Protein AF-A0A9D8GQV0-F1 (afdb_monomer)

Nearest PDB structures (foldseek):
  4xz3-assembly1_D  TM=9.226E-01  e=1.018E-06  Candidatus Korarchaeum cryptofilum OPF8
  8wzu-assembly1_A  TM=9.409E-01  e=3.304E-06  Nitrosopumilus maritimus SCM1
  4xyl-assembly1_B  TM=9.165E-01  e=4.234E-06  Candidatus Korarchaeum cry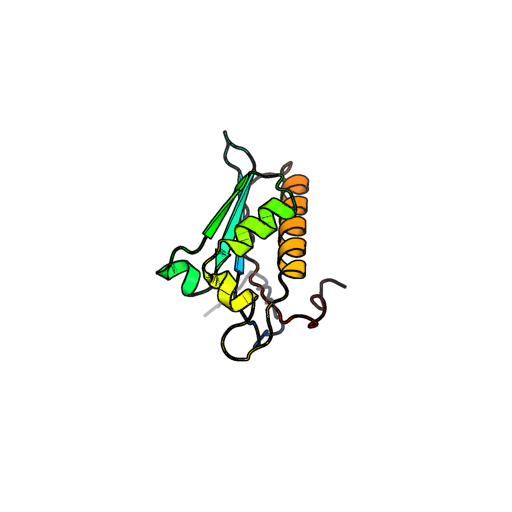ptofilum OPF8
  4yaj-assembly1_D  TM=9.063E-01  e=4.792E-06  Candidatus Korarchaeum cryptofilum OPF8
  4yak-assembly1_D  TM=9.114E-01  e=1.872E-05  Candidatus Korarchaeum cryptofilum OPF8

Foldseek 3Di:
DDPDDDDPDDDDDDDDDDQFLFKKWWWWFQDPPQGIKIKIATDDPCCVPPVFIDMDRPPDDLVVLLVRCCSGPCVPSQPPDDDDAHWDSVVVSVVNNVVRVVCVVCVVPDDGDTDTDIDTDGVPPDDDPVVD

Secondary structure (DSSP, 8-state):
------S-------PPP---S--EEEEEEEETTTEEEEEEEE-HHHHHHH--EEEEESSPPHHHHHHHHHTSTTHHHHT--SSSPPB-HHHHHHHHHHHHHHHHHHTTS-S---------PBTT--S-GGG-

pLDDT: mean 78.29, std 19.68, range [36.84, 98.19]

Mean predicted aligned error: 10.43 Å

Solvent-accessible surface area (backbone atoms only — not comparable to full-atom values): 8113 Å² total; per-residue (Å²): 140,81,86,84,77,91,67,90,81,83,81,89,84,80,86,84,83,88,72,59,56,47,45,26,33,40,36,47,47,70,44,96,85,82,39,43,32,37,39,42,27,36,29,71,70,54,26,76,78,66,62,32,63,41,77,42,65,55,90,68,52,72,67,58,50,51,49,48,49,64,69,35,75,61,32,52,36,39,70,35,58,96,80,58,70,31,27,36,62,66,60,51,47,52,51,50,52,50,53,50,51,49,50,66,66,48,66,83,59,86,80,84,63,67,59,76,56,75,59,30,52,43,62,88,70,70,80,60,82,86,76,107

Radius of gyration: 17.31 Å; Cα contacts (8 Å, |Δi|>4): 182; chains: 1; bounding box: 46×42×49 Å

Structure (mmCIF, N/CA/C/O backbone):
data_AF-A0A9D8GQV0-F1
#
_entry.id   AF-A0A9D8GQV0-F1
#
loop_
_atom_site.group_PDB
_atom_site.id
_atom_site.type_symbol
_atom_site.label_atom_id
_atom_site.label_alt_id
_atom_site.label_comp_id
_atom_site.label_asym_id
_atom_site.label_entity_id
_atom_site.label_seq_id
_atom_site.pdbx_PDB_ins_code
_atom_site.Cartn_x
_atom_site.Cartn_y
_atom_site.Cartn_z
_atom_site.occupancy
_atom_site.B_iso_or_equiv
_atom_site.auth_seq_id
_atom_site.auth_comp_id
_atom_site.auth_asym_id
_atom_site.auth_atom_id
_atom_site.pdbx_PDB_model_num
ATOM 1 N N . MET A 1 1 ? -29.112 30.517 -27.414 1.00 41.59 1 MET A N 1
ATOM 2 C CA . MET A 1 1 ? -28.308 30.035 -26.275 1.00 41.59 1 MET A CA 1
ATOM 3 C C . MET A 1 1 ? -28.197 28.543 -26.459 1.00 41.59 1 MET A C 1
ATOM 5 O O . MET A 1 1 ? -29.173 27.847 -26.227 1.00 41.59 1 MET A O 1
ATOM 9 N N . ASP A 1 2 ? -27.081 28.109 -27.027 1.00 42.16 2 ASP A N 1
ATOM 10 C CA . ASP A 1 2 ? -26.841 26.720 -27.398 1.00 42.16 2 ASP A CA 1
ATOM 11 C C . ASP A 1 2 ? -25.766 26.194 -26.444 1.00 42.16 2 ASP A C 1
ATOM 13 O O . ASP A 1 2 ? -24.623 26.658 -26.474 1.00 42.16 2 ASP A O 1
ATOM 17 N N . PHE A 1 3 ? -26.155 25.339 -25.499 1.00 59.53 3 PHE A N 1
ATOM 18 C CA . PHE A 1 3 ? -25.204 24.689 -24.603 1.00 59.53 3 PHE A CA 1
ATOM 19 C C . PHE A 1 3 ? -24.624 23.495 -25.354 1.00 59.53 3 PHE A C 1
ATOM 21 O O . PHE A 1 3 ? -25.114 22.374 -25.244 1.00 59.53 3 PHE A O 1
ATOM 28 N N . GLY A 1 4 ? -23.597 23.767 -26.160 1.00 52.41 4 GLY A N 1
ATOM 29 C CA . GLY A 1 4 ? -22.840 22.754 -26.882 1.00 52.41 4 GLY A CA 1
ATOM 30 C C . GLY A 1 4 ? -22.172 21.775 -25.919 1.00 52.41 4 GLY A C 1
ATOM 31 O O . GLY A 1 4 ? -21.066 22.019 -25.445 1.00 52.41 4 GLY A O 1
ATOM 32 N N . LEU A 1 5 ? -22.832 20.653 -25.647 1.00 56.12 5 LEU A N 1
ATOM 33 C CA . LEU A 1 5 ? -22.241 19.489 -24.995 1.00 56.12 5 LEU A CA 1
ATOM 34 C C . LEU A 1 5 ? -22.091 18.392 -26.049 1.00 56.12 5 LEU A C 1
ATOM 36 O O . LEU A 1 5 ? -23.028 17.660 -26.346 1.00 56.12 5 LEU A O 1
ATOM 40 N N . SER A 1 6 ? -20.898 18.308 -26.639 1.00 65.69 6 SER A N 1
ATOM 41 C CA . SER A 1 6 ? -20.485 17.226 -27.540 1.00 65.69 6 SER A CA 1
ATOM 42 C C . SER A 1 6 ? -19.385 16.388 -26.886 1.00 65.69 6 SER A C 1
ATOM 44 O O . SER A 1 6 ? -18.255 16.370 -27.350 1.00 65.69 6 SER A O 1
ATOM 46 N N . GLN A 1 7 ? -19.696 15.726 -25.770 1.00 62.66 7 GLN A N 1
ATOM 47 C CA . GLN A 1 7 ? -18.920 14.602 -25.229 1.00 62.66 7 GLN A CA 1
ATOM 48 C C . GLN A 1 7 ? -19.843 13.770 -24.330 1.00 62.66 7 GLN A C 1
ATOM 50 O O . GLN A 1 7 ? -20.503 14.326 -23.451 1.00 62.66 7 GLN A O 1
ATOM 55 N N . GLU A 1 8 ? -19.892 12.454 -24.524 1.00 67.88 8 GLU A N 1
ATOM 56 C CA . GLU A 1 8 ? -20.601 11.551 -23.614 1.00 67.88 8 GLU A CA 1
ATOM 57 C C . GLU A 1 8 ? -19.876 11.535 -22.259 1.00 67.88 8 GLU A C 1
ATOM 59 O O . GLU A 1 8 ? -18.772 11.005 -22.129 1.00 67.88 8 GLU A O 1
ATOM 64 N N . GLN A 1 9 ? -20.460 12.165 -21.238 1.00 75.56 9 GLN A N 1
ATOM 65 C CA . GLN A 1 9 ? -19.907 12.135 -19.884 1.00 75.56 9 GLN A CA 1
ATOM 66 C C . GLN A 1 9 ? -20.210 10.783 -19.235 1.00 75.56 9 GLN A C 1
ATOM 68 O O . GLN A 1 9 ? -21.335 10.518 -18.813 1.00 75.56 9 GLN A O 1
ATOM 73 N N . LEU A 1 10 ? -19.187 9.929 -19.149 1.00 83.31 10 LEU A N 1
ATOM 74 C CA . LEU A 1 10 ? -19.245 8.678 -18.400 1.00 83.31 10 LEU A CA 1
ATOM 75 C C . LEU A 1 10 ? -19.300 8.981 -16.894 1.00 83.31 10 LEU A C 1
ATOM 77 O O . LEU A 1 10 ? -18.342 9.504 -16.324 1.00 83.31 10 LEU A O 1
ATOM 81 N N . LEU A 1 11 ? -20.409 8.621 -16.248 1.00 87.81 11 LEU A N 1
ATOM 82 C CA . LEU A 1 11 ? -20.543 8.656 -14.793 1.00 87.81 11 LEU A CA 1
ATOM 83 C C . LEU A 1 11 ? -20.164 7.293 -14.205 1.00 87.81 11 LEU A C 1
ATOM 85 O O . LEU A 1 11 ? -20.803 6.285 -14.504 1.00 87.81 11 LEU A O 1
ATOM 89 N N . VAL A 1 12 ? -19.155 7.270 -13.332 1.00 87.69 12 VAL A N 1
ATOM 90 C CA . VAL A 1 12 ? -18.825 6.091 -12.522 1.00 87.69 12 VAL A CA 1
ATOM 91 C C . VAL A 1 12 ? -19.605 6.173 -11.213 1.00 87.69 12 VAL A C 1
ATOM 93 O O . VAL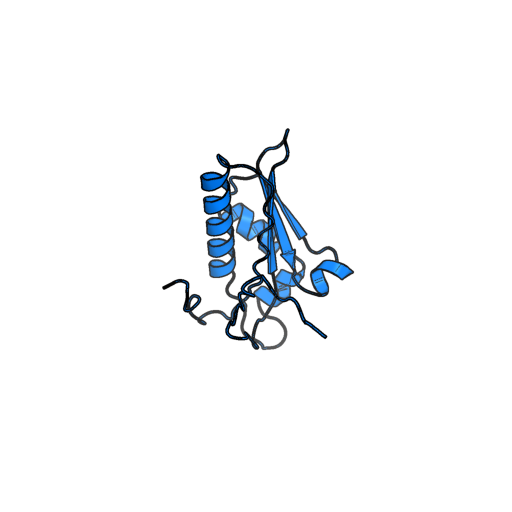 A 1 12 ? -19.459 7.135 -10.462 1.00 87.69 12 VAL A O 1
ATOM 96 N N . VAL A 1 13 ? -20.437 5.167 -10.949 1.00 91.19 13 VAL A N 1
ATOM 97 C CA . VAL A 1 13 ? -21.178 5.016 -9.691 1.00 91.19 13 VAL A CA 1
ATOM 98 C C . VAL A 1 13 ? -20.662 3.771 -8.988 1.00 91.19 13 VAL A C 1
ATOM 100 O O . VAL A 1 13 ? -20.601 2.704 -9.595 1.00 91.19 13 VAL A O 1
ATOM 103 N N . ASP A 1 14 ? -20.310 3.910 -7.715 1.00 86.12 14 ASP A N 1
ATOM 104 C CA . ASP A 1 14 ? -19.820 2.816 -6.883 1.00 86.12 14 ASP A CA 1
ATOM 105 C C . ASP A 1 14 ? -20.504 2.831 -5.512 1.00 86.12 14 ASP A C 1
ATOM 107 O O . ASP A 1 14 ? -21.115 3.818 -5.091 1.00 86.12 14 ASP A O 1
ATOM 111 N N . THR A 1 15 ? -20.404 1.712 -4.811 1.00 90.25 15 THR A N 1
ATOM 112 C CA . THR A 1 15 ? -20.847 1.564 -3.431 1.00 90.25 15 THR A CA 1
ATOM 113 C C . THR A 1 15 ? -19.912 2.293 -2.467 1.00 90.25 15 THR A C 1
ATOM 115 O O . THR A 1 15 ? -18.689 2.229 -2.579 1.00 90.25 15 THR A O 1
ATOM 118 N N . MET A 1 16 ? -20.491 2.980 -1.479 1.00 86.06 16 MET A N 1
ATOM 119 C CA . MET 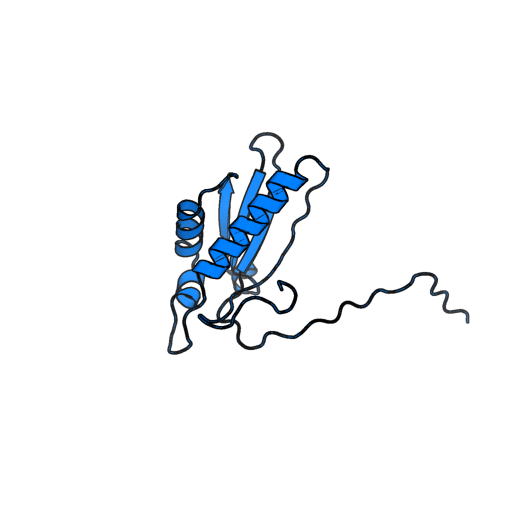A 1 16 ? -19.722 3.664 -0.441 1.00 86.06 16 MET A CA 1
ATOM 120 C C . MET A 1 16 ? -19.384 2.702 0.700 1.00 86.06 16 MET A C 1
ATOM 122 O O . MET A 1 16 ? -20.277 2.145 1.338 1.00 86.06 16 MET A O 1
ATOM 126 N N . VAL A 1 17 ? -18.092 2.558 0.997 1.00 84.62 17 VAL A N 1
ATOM 127 C CA . VAL A 1 17 ? -17.611 1.859 2.195 1.00 84.62 17 VAL A CA 1
ATOM 128 C C . VAL A 1 17 ? -17.606 2.843 3.363 1.00 84.62 17 VAL A C 1
ATOM 130 O O . VAL A 1 17 ? -16.928 3.865 3.309 1.00 84.62 17 VAL A O 1
ATOM 133 N N . THR A 1 18 ? -18.359 2.550 4.422 1.00 84.19 18 THR A N 1
ATOM 134 C CA . THR A 1 18 ? -18.530 3.451 5.582 1.00 84.19 18 THR A CA 1
ATOM 135 C C . THR A 1 18 ? -17.805 2.977 6.835 1.00 84.19 18 THR A C 1
ATOM 137 O O . THR A 1 18 ? -17.770 3.683 7.840 1.00 84.19 18 THR A O 1
ATOM 140 N N . ASP A 1 19 ? -17.216 1.786 6.789 1.00 83.06 19 ASP A N 1
ATOM 141 C CA . ASP A 1 19 ? -16.670 1.107 7.953 1.00 83.06 19 ASP A CA 1
ATOM 142 C C . ASP A 1 19 ? -15.210 0.667 7.810 1.00 83.06 19 ASP A C 1
ATOM 144 O O . ASP A 1 19 ? -14.751 -0.258 8.492 1.00 83.06 19 ASP A O 1
ATOM 148 N N . ALA A 1 20 ? -14.472 1.364 6.949 1.00 84.50 20 ALA A N 1
ATOM 149 C CA . ALA A 1 20 ? -13.036 1.199 6.822 1.00 84.50 20 ALA A CA 1
ATOM 150 C C . ALA A 1 20 ? -12.330 1.523 8.150 1.00 84.50 20 ALA A C 1
ATOM 152 O O . ALA A 1 20 ? -12.624 2.519 8.812 1.00 84.50 20 ALA A O 1
ATOM 153 N N . VAL A 1 21 ? -11.374 0.678 8.536 1.00 87.56 21 VAL A N 1
ATOM 154 C CA . VAL A 1 21 ? -10.595 0.857 9.779 1.00 87.56 21 VAL A CA 1
ATOM 155 C C . VAL A 1 21 ? -9.364 1.734 9.571 1.00 87.56 21 VAL A C 1
ATOM 157 O O . VAL A 1 21 ? -8.843 2.331 10.511 1.00 87.56 21 VAL A O 1
ATOM 160 N N . ALA A 1 22 ? -8.891 1.792 8.331 1.00 87.62 22 ALA A N 1
ATOM 161 C CA . ALA A 1 22 ? -7.804 2.631 7.872 1.00 87.62 22 ALA A CA 1
ATOM 162 C C . ALA A 1 22 ? -7.963 2.860 6.367 1.00 87.62 22 ALA A C 1
ATOM 164 O O . ALA A 1 22 ? -8.688 2.145 5.678 1.00 87.62 22 ALA A O 1
ATOM 165 N N . GLU A 1 23 ? -7.235 3.832 5.848 1.00 88.31 23 GLU A N 1
ATOM 166 C CA . GLU A 1 23 ? -7.086 4.027 4.417 1.00 88.31 23 GLU A CA 1
ATOM 167 C C . GLU A 1 23 ? -5.614 3.818 4.070 1.00 88.31 23 GLU A C 1
ATOM 169 O O . GLU A 1 23 ? -4.740 4.256 4.823 1.00 88.31 23 GLU A O 1
ATOM 174 N N . LEU A 1 24 ? -5.333 3.136 2.961 1.00 91.94 24 LEU A N 1
ATOM 175 C CA . LEU A 1 24 ? -3.982 2.953 2.436 1.00 91.94 24 LEU A CA 1
ATOM 176 C C . LEU A 1 24 ? -3.924 3.467 1.005 1.00 91.94 24 LEU A C 1
ATOM 178 O O . LEU A 1 24 ? -4.845 3.225 0.241 1.00 91.94 24 LEU A O 1
ATOM 182 N N . ILE A 1 25 ? -2.837 4.127 0.629 1.00 91.94 25 ILE A N 1
ATOM 183 C CA . ILE A 1 25 ? -2.549 4.493 -0.757 1.00 91.94 25 ILE A CA 1
ATOM 184 C C . ILE A 1 25 ? -1.406 3.617 -1.248 1.00 91.94 25 ILE A C 1
ATOM 186 O O . ILE A 1 25 ? -0.367 3.519 -0.595 1.00 91.94 25 ILE A O 1
ATOM 190 N N . ILE A 1 26 ? -1.606 3.000 -2.410 1.00 94.00 26 ILE A N 1
ATOM 191 C CA . ILE A 1 26 ? -0.596 2.235 -3.131 1.00 94.00 26 ILE A CA 1
ATOM 192 C C . ILE A 1 26 ? -0.347 2.959 -4.451 1.00 94.00 26 ILE A C 1
ATOM 194 O O . ILE A 1 26 ? -1.287 3.264 -5.175 1.00 94.00 26 ILE A O 1
ATOM 198 N N . GLY A 1 27 ? 0.910 3.240 -4.766 1.00 91.25 27 GLY A N 1
ATOM 199 C CA . GLY A 1 27 ? 1.323 3.812 -6.041 1.00 91.25 27 GLY A CA 1
ATOM 200 C C . GLY A 1 27 ? 2.509 3.045 -6.595 1.00 91.25 27 GLY A C 1
ATOM 201 O O . GLY A 1 27 ? 3.352 2.579 -5.836 1.00 91.25 27 GLY A O 1
ATOM 202 N N . VAL A 1 28 ? 2.593 2.918 -7.915 1.00 93.62 28 VAL A N 1
ATOM 203 C CA . VAL A 1 28 ? 3.764 2.345 -8.582 1.00 93.62 28 VAL A CA 1
ATOM 204 C C . VAL A 1 28 ? 4.331 3.380 -9.534 1.00 93.62 28 VAL A C 1
ATOM 206 O O . VAL A 1 28 ? 3.602 3.987 -10.315 1.00 93.62 28 VAL A O 1
ATOM 209 N N . GLY A 1 29 ? 5.639 3.582 -9.448 1.00 89.75 29 GLY A N 1
ATOM 210 C CA . GLY A 1 29 ? 6.399 4.438 -10.340 1.00 89.75 29 GLY A CA 1
ATOM 211 C C . GLY A 1 29 ? 7.501 3.652 -11.035 1.00 89.75 29 GLY A C 1
ATOM 212 O O . GLY A 1 29 ? 7.889 2.562 -10.610 1.00 89.75 29 GLY A O 1
ATOM 213 N N . ARG A 1 30 ? 8.030 4.226 -12.114 1.00 89.12 30 ARG A N 1
ATOM 214 C CA . ARG A 1 30 ? 9.213 3.713 -12.801 1.00 89.12 30 ARG A CA 1
ATOM 215 C C . ARG A 1 30 ? 10.257 4.808 -12.845 1.00 89.12 30 ARG A C 1
ATOM 217 O O . ARG A 1 30 ? 10.028 5.853 -13.446 1.00 89.12 30 ARG A O 1
ATOM 224 N N . ASP A 1 31 ? 11.385 4.545 -12.214 1.00 89.81 31 ASP A N 1
ATOM 225 C CA . ASP A 1 31 ? 12.571 5.370 -12.345 1.00 89.81 31 ASP A CA 1
ATOM 226 C C . ASP A 1 31 ? 13.430 4.847 -13.517 1.00 89.81 31 ASP A C 1
ATOM 228 O O . ASP A 1 31 ? 13.547 3.626 -13.680 1.00 89.81 31 ASP A O 1
ATOM 232 N N . PRO A 1 32 ? 14.024 5.719 -14.353 1.00 86.00 32 PRO A N 1
ATOM 233 C CA . PRO A 1 32 ? 14.852 5.292 -15.482 1.00 86.00 32 PRO A CA 1
ATOM 234 C C . PRO A 1 32 ? 16.099 4.493 -15.086 1.00 86.00 32 PRO A C 1
ATOM 236 O O . PRO A 1 32 ? 16.575 3.690 -15.885 1.00 86.00 32 PRO A O 1
ATOM 239 N N . VAL A 1 33 ? 16.633 4.721 -13.883 1.00 88.69 33 VAL A N 1
ATOM 240 C CA . VAL A 1 33 ? 17.877 4.115 -13.395 1.00 88.69 33 VAL A CA 1
ATOM 241 C C . VAL A 1 33 ? 17.576 2.947 -12.462 1.00 88.69 33 VAL A C 1
ATOM 243 O O . VAL A 1 33 ? 18.153 1.874 -12.610 1.00 88.69 33 VAL A O 1
ATOM 246 N N . LEU A 1 34 ? 16.664 3.142 -11.509 1.00 83.00 34 LEU A N 1
ATOM 247 C CA . LEU A 1 34 ? 16.371 2.161 -10.462 1.00 83.00 34 LEU A CA 1
ATOM 248 C C . LEU A 1 34 ? 15.315 1.129 -10.887 1.00 83.00 34 LEU A C 1
ATOM 250 O O . LEU A 1 34 ? 15.216 0.066 -10.280 1.00 83.00 34 LEU A O 1
ATOM 254 N N . GLY A 1 35 ? 14.534 1.408 -11.933 1.00 88.19 35 GLY A N 1
ATOM 255 C CA . GLY A 1 35 ? 13.440 0.546 -12.369 1.00 88.19 35 GLY A CA 1
ATOM 256 C C . GLY A 1 35 ? 12.143 0.796 -11.595 1.00 88.19 35 GLY A C 1
ATOM 257 O O . GLY A 1 35 ? 11.839 1.924 -11.198 1.00 88.19 35 GLY A O 1
ATOM 258 N N . PHE A 1 36 ? 11.318 -0.241 -11.441 1.00 93.56 36 PHE A N 1
ATOM 259 C CA . PHE A 1 36 ? 10.018 -0.109 -10.784 1.00 93.56 36 PHE A CA 1
ATOM 260 C C . PHE A 1 36 ? 10.153 0.023 -9.267 1.00 93.56 36 PHE A C 1
ATOM 262 O O . PHE A 1 36 ? 10.896 -0.718 -8.625 1.00 93.56 36 PHE A O 1
ATOM 269 N N . HIS A 1 37 ? 9.371 0.931 -8.694 1.00 94.06 37 HIS A N 1
ATOM 270 C CA . HIS A 1 37 ? 9.235 1.089 -7.253 1.00 94.06 37 HIS A CA 1
ATOM 271 C C . HIS A 1 37 ? 7.764 1.218 -6.868 1.00 94.06 37 HIS A C 1
ATOM 273 O O . HIS A 1 37 ? 6.954 1.781 -7.607 1.00 94.06 37 HIS A O 1
ATOM 279 N N . LEU A 1 38 ? 7.427 0.713 -5.689 1.00 94.94 38 LEU A N 1
ATOM 280 C CA . LEU A 1 38 ? 6.110 0.814 -5.084 1.00 94.94 38 LEU A CA 1
ATOM 281 C C . LEU A 1 38 ? 6.174 1.746 -3.883 1.00 94.94 38 LEU A C 1
ATOM 283 O O . LEU A 1 38 ? 7.059 1.627 -3.041 1.00 94.94 38 LEU A O 1
ATOM 287 N N . VAL A 1 39 ? 5.213 2.652 -3.787 1.00 94.56 39 VAL A N 1
ATOM 288 C CA . VAL A 1 39 ? 4.965 3.471 -2.606 1.00 94.56 39 VAL A CA 1
ATOM 289 C C . VAL A 1 39 ? 3.705 2.944 -1.938 1.00 94.56 39 VAL A C 1
ATOM 291 O O . VAL A 1 39 ? 2.668 2.833 -2.584 1.00 94.56 39 VAL A O 1
ATOM 294 N N . VAL A 1 40 ? 3.790 2.635 -0.649 1.00 95.44 40 VAL A N 1
ATOM 295 C CA . VAL A 1 40 ? 2.634 2.311 0.191 1.00 95.44 40 VAL A CA 1
ATOM 296 C C . VAL A 1 40 ? 2.595 3.270 1.369 1.00 95.44 40 VAL A C 1
ATOM 298 O O . VAL A 1 40 ? 3.625 3.537 1.986 1.00 95.44 40 VAL A O 1
ATOM 301 N N . GLY A 1 41 ? 1.431 3.808 1.695 1.00 93.56 41 GLY A N 1
ATOM 302 C CA . GLY A 1 41 ? 1.282 4.733 2.812 1.00 93.56 41 GLY A CA 1
ATOM 303 C C . GLY A 1 41 ? -0.134 4.787 3.343 1.00 93.56 41 GLY A C 1
ATOM 304 O O . GLY A 1 41 ? -1.028 4.147 2.795 1.00 93.56 41 GLY A O 1
ATOM 305 N N . ALA A 1 42 ? -0.335 5.553 4.412 1.00 91.12 42 ALA A N 1
ATOM 306 C CA . ALA A 1 42 ? -1.676 5.908 4.856 1.00 91.12 42 ALA A CA 1
ATOM 307 C C . ALA A 1 42 ? -2.412 6.685 3.750 1.00 91.12 42 ALA A C 1
ATOM 309 O O . ALA A 1 42 ? -1.785 7.367 2.944 1.00 91.12 42 ALA A O 1
ATOM 310 N N . GLY A 1 43 ? -3.735 6.570 3.706 1.00 85.62 43 GLY A N 1
ATOM 311 C CA . GLY A 1 43 ? -4.617 7.404 2.896 1.00 85.62 43 GLY A CA 1
ATOM 312 C C . GLY A 1 43 ? -5.190 8.582 3.681 1.00 85.62 43 GLY A C 1
ATOM 313 O O . GLY A 1 43 ? -4.933 8.742 4.881 1.00 85.62 43 GLY A O 1
ATOM 314 N N . GLY A 1 44 ? 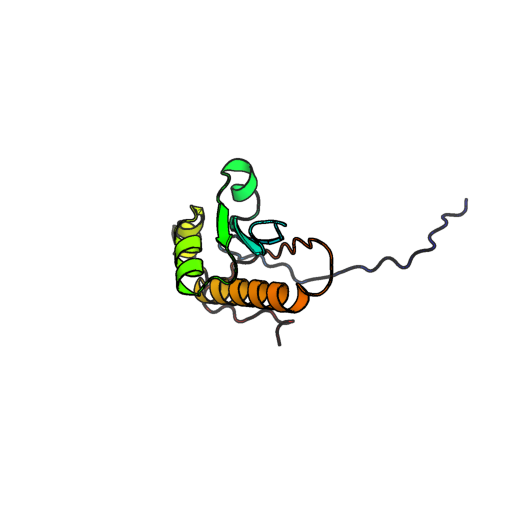-5.945 9.424 2.978 1.00 80.06 44 GLY A N 1
ATOM 315 C CA . GLY A 1 44 ? -6.598 10.601 3.542 1.00 80.06 44 GLY A CA 1
ATOM 316 C C . GLY A 1 44 ? -5.644 11.553 4.273 1.00 80.06 44 GLY A C 1
ATOM 317 O O . GLY A 1 44 ? -4.465 11.690 3.944 1.00 80.06 44 GLY A O 1
ATOM 318 N N . VAL A 1 45 ? -6.162 12.196 5.319 1.00 73.94 45 VAL A N 1
ATOM 319 C CA . VAL A 1 45 ? -5.466 13.242 6.092 1.00 73.94 45 VAL A CA 1
ATOM 320 C C . VAL A 1 45 ? -4.148 12.757 6.717 1.00 73.94 45 VAL A C 1
ATOM 322 O O . VAL A 1 45 ? -3.199 13.531 6.852 1.00 73.94 45 VAL A O 1
ATOM 325 N N . LEU A 1 46 ? -4.056 11.474 7.088 1.00 68.81 46 LEU A N 1
ATOM 326 C CA . LEU A 1 46 ? -2.840 10.912 7.687 1.00 68.81 46 LEU A CA 1
ATOM 327 C C . LEU A 1 46 ? -1.662 10.889 6.702 1.00 68.81 46 LEU A C 1
ATOM 329 O O . LEU A 1 46 ? -0.517 11.055 7.129 1.00 68.81 46 LEU A O 1
ATOM 333 N N . ASN A 1 47 ? -1.929 10.736 5.402 1.00 74.81 47 ASN A N 1
ATOM 334 C CA . ASN A 1 47 ? -0.900 10.843 4.372 1.00 74.81 47 ASN A CA 1
ATOM 335 C C . ASN A 1 47 ? -0.298 12.253 4.335 1.00 74.81 47 ASN A C 1
ATOM 337 O O . ASN A 1 47 ? 0.917 12.424 4.419 1.00 74.81 47 ASN A O 1
ATOM 341 N N . GLU A 1 48 ? -1.170 13.258 4.231 1.00 73.56 48 GLU A N 1
ATOM 342 C CA . GLU A 1 48 ? -0.796 14.650 3.972 1.00 73.56 48 GLU A CA 1
ATOM 343 C C . GLU A 1 48 ? -0.104 15.296 5.173 1.00 73.56 48 GLU A C 1
ATOM 345 O O . GLU A 1 48 ? 0.905 15.979 5.014 1.00 73.56 48 GLU A O 1
ATOM 350 N N . LEU A 1 49 ? -0.609 15.049 6.386 1.00 72.12 49 LEU A N 1
ATOM 351 C CA . LEU A 1 49 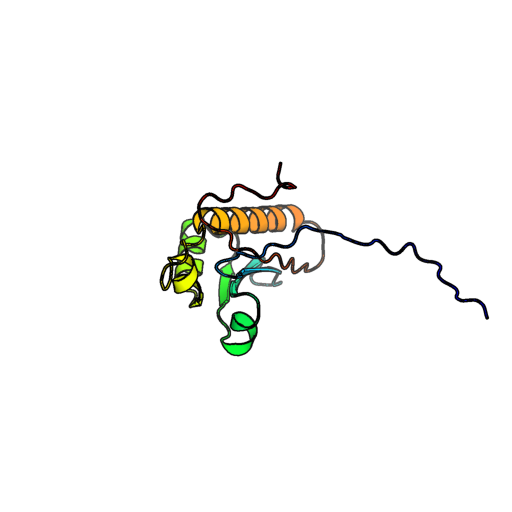? -0.094 15.703 7.590 1.00 72.12 49 LEU A CA 1
ATOM 352 C C . LEU A 1 49 ? 1.150 15.027 8.172 1.00 72.12 49 LEU A C 1
ATOM 354 O O . LEU A 1 49 ? 1.952 15.684 8.834 1.00 72.12 49 LEU A O 1
ATOM 358 N N . VAL A 1 50 ? 1.296 13.711 7.992 1.00 76.88 50 VAL A N 1
ATOM 359 C CA . VAL A 1 50 ? 2.268 12.912 8.761 1.00 76.88 50 VAL A CA 1
ATOM 360 C C . VAL A 1 50 ? 3.312 12.226 7.872 1.00 76.88 50 VAL A C 1
ATOM 362 O O . VAL A 1 50 ? 4.303 11.699 8.394 1.00 76.88 50 VAL A O 1
ATOM 365 N N . GLY A 1 51 ? 3.126 12.249 6.545 1.00 84.56 51 GLY A N 1
ATOM 366 C CA . GLY A 1 51 ? 4.057 11.664 5.578 1.00 84.56 51 GLY A CA 1
ATOM 367 C C . GLY A 1 51 ? 4.276 10.167 5.799 1.00 84.56 51 GLY A C 1
ATOM 368 O O . GLY A 1 51 ? 5.395 9.672 5.645 1.00 84.56 51 GLY A O 1
ATOM 369 N N . ASP A 1 52 ? 3.238 9.451 6.239 1.00 92.56 52 ASP A N 1
ATOM 370 C CA . ASP A 1 52 ? 3.329 8.044 6.621 1.00 92.56 52 ASP A CA 1
ATOM 371 C C . ASP A 1 52 ? 3.364 7.130 5.393 1.00 92.56 52 ASP A C 1
ATOM 373 O O . ASP A 1 52 ? 2.341 6.611 4.952 1.00 92.56 52 ASP A O 1
ATOM 377 N N . ARG A 1 53 ? 4.561 6.962 4.824 1.00 93.12 53 ARG A N 1
ATOM 378 C CA . ARG A 1 53 ? 4.800 6.169 3.613 1.00 93.12 53 ARG A CA 1
ATOM 379 C C . ARG A 1 53 ? 6.069 5.325 3.688 1.00 93.12 53 ARG A C 1
ATOM 381 O O . ARG A 1 53 ? 7.023 5.654 4.401 1.00 93.12 53 ARG A O 1
ATOM 388 N N . ARG A 1 54 ? 6.106 4.257 2.902 1.00 95.75 54 ARG A N 1
ATOM 389 C CA . ARG A 1 54 ? 7.255 3.383 2.650 1.00 95.75 54 ARG A CA 1
ATOM 390 C C . ARG A 1 54 ? 7.422 3.188 1.151 1.00 95.75 54 ARG A C 1
ATOM 392 O O . ARG A 1 54 ? 6.443 3.202 0.411 1.00 95.75 54 ARG A O 1
ATOM 399 N N . VAL A 1 55 ? 8.669 3.021 0.727 1.00 95.75 55 VAL A N 1
ATOM 400 C CA . VAL A 1 55 ? 9.032 2.752 -0.666 1.00 95.75 55 VAL A CA 1
ATOM 401 C C . VAL A 1 55 ? 9.707 1.389 -0.729 1.00 95.75 55 VAL A C 1
ATOM 403 O O . VAL A 1 55 ? 10.560 1.091 0.105 1.00 95.75 55 VAL A O 1
ATOM 406 N N . LEU A 1 56 ? 9.309 0.573 -1.698 1.00 96.94 56 LEU A N 1
ATOM 407 C CA . LEU A 1 56 ? 9.853 -0.750 -1.980 1.00 96.94 56 LEU A CA 1
ATOM 408 C C . LEU A 1 56 ? 10.342 -0.787 -3.426 1.00 96.94 56 LEU A C 1
ATOM 410 O O . LEU A 1 56 ? 9.664 -0.285 -4.323 1.00 96.94 56 LEU A O 1
ATOM 414 N N .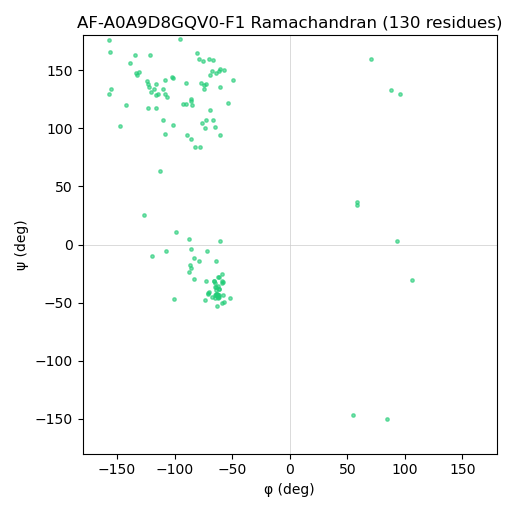 MET A 1 57 ? 11.496 -1.403 -3.660 1.00 96.12 57 MET A N 1
ATOM 415 C CA . MET A 1 57 ? 11.943 -1.729 -5.015 1.00 96.12 57 MET A CA 1
ATOM 416 C C . MET A 1 57 ? 11.183 -2.957 -5.509 1.00 96.12 57 MET A C 1
ATOM 418 O O . MET A 1 57 ? 10.972 -3.887 -4.733 1.00 96.12 57 MET A O 1
ATOM 422 N N . LEU A 1 58 ? 10.763 -2.962 -6.776 1.00 94.31 58 LEU A N 1
ATOM 423 C CA . LEU A 1 58 ? 10.048 -4.097 -7.357 1.00 94.31 58 LEU A CA 1
ATOM 424 C C . LEU A 1 58 ? 10.960 -4.949 -8.253 1.00 94.31 58 LEU A C 1
ATOM 426 O O . LEU A 1 58 ? 11.781 -4.392 -8.986 1.00 94.31 58 LEU A O 1
ATOM 430 N N . PRO A 1 59 ? 10.780 -6.284 -8.261 1.00 95.81 59 PRO A N 1
ATOM 431 C CA . PRO A 1 59 ? 9.778 -7.045 -7.503 1.00 95.81 59 PRO A CA 1
ATOM 432 C C . PRO A 1 59 ? 10.120 -7.160 -6.008 1.00 95.81 59 PRO A C 1
ATOM 434 O O . PRO A 1 59 ? 11.242 -7.508 -5.658 1.00 95.81 59 PRO A O 1
ATOM 437 N N . ALA A 1 60 ? 9.126 -6.924 -5.151 1.00 97.00 60 ALA A N 1
ATOM 438 C CA . ALA A 1 60 ? 9.199 -7.140 -3.712 1.00 97.00 60 ALA A CA 1
ATOM 439 C C . ALA A 1 60 ? 8.500 -8.452 -3.326 1.00 97.00 60 ALA A C 1
ATOM 441 O O . ALA A 1 60 ? 7.465 -8.834 -3.891 1.00 97.00 60 ALA A O 1
ATOM 442 N N . GLY A 1 61 ? 9.068 -9.146 -2.344 1.00 97.75 61 GLY A N 1
ATOM 443 C CA . GLY A 1 61 ? 8.492 -10.342 -1.743 1.00 97.75 61 GLY A CA 1
ATOM 444 C C . GLY A 1 61 ? 7.383 -10.019 -0.739 1.00 97.75 61 GLY A C 1
ATOM 445 O O . GLY A 1 61 ? 7.321 -8.933 -0.162 1.00 97.75 61 GLY A O 1
ATOM 446 N N . ARG A 1 62 ? 6.526 -11.010 -0.456 1.00 97.69 62 ARG A N 1
ATOM 447 C CA . ARG A 1 62 ? 5.429 -10.886 0.523 1.00 97.69 62 ARG A CA 1
ATOM 448 C C . ARG A 1 62 ? 5.912 -10.379 1.890 1.00 97.69 62 ARG A C 1
ATOM 450 O O . ARG A 1 62 ? 5.321 -9.457 2.440 1.00 97.69 62 ARG A O 1
ATOM 457 N N . GLY A 1 63 ? 7.011 -1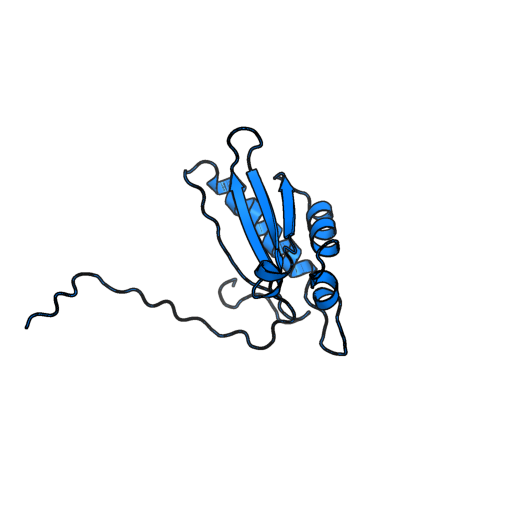0.936 2.403 1.00 98.06 63 GLY A N 1
ATOM 458 C CA . GLY A 1 63 ? 7.577 -10.545 3.700 1.00 98.06 63 GLY A CA 1
ATOM 459 C C . GLY A 1 63 ? 8.110 -9.107 3.740 1.00 98.06 63 GLY A C 1
ATOM 460 O O . GLY A 1 63 ? 8.020 -8.445 4.774 1.00 98.06 63 GLY A O 1
ATOM 461 N N . GLU A 1 64 ? 8.613 -8.584 2.618 1.00 98.19 64 GLU A N 1
ATOM 462 C CA . GLU A 1 64 ? 9.058 -7.187 2.514 1.00 98.19 64 GLU A CA 1
ATOM 463 C C . GLU A 1 64 ? 7.860 -6.233 2.554 1.00 98.19 64 GLU A C 1
ATOM 465 O O . GLU A 1 64 ? 7.893 -5.223 3.256 1.00 98.19 64 GLU A O 1
ATOM 470 N N . ILE A 1 65 ? 6.769 -6.597 1.875 1.00 98.00 65 ILE A N 1
ATOM 471 C CA . ILE A 1 65 ? 5.505 -5.851 1.895 1.00 98.00 65 ILE A CA 1
ATOM 472 C C . ILE A 1 65 ? 4.890 -5.863 3.300 1.00 98.00 65 ILE A C 1
ATOM 474 O O . ILE A 1 65 ? 4.502 -4.813 3.811 1.00 98.00 65 ILE A O 1
ATOM 478 N N . GLU A 1 66 ? 4.844 -7.024 3.956 1.00 97.06 66 GLU A N 1
ATOM 479 C CA . GLU A 1 66 ? 4.375 -7.152 5.342 1.00 97.06 66 GLU A CA 1
ATOM 480 C C . GLU A 1 66 ? 5.201 -6.281 6.296 1.00 97.06 66 GLU A C 1
ATOM 482 O O . GLU A 1 66 ? 4.643 -5.565 7.132 1.00 97.06 66 GLU A O 1
ATOM 487 N N . THR A 1 67 ? 6.526 -6.280 6.130 1.00 97.81 67 THR A N 1
ATOM 488 C CA . THR A 1 67 ? 7.438 -5.447 6.924 1.00 97.81 67 THR A CA 1
ATOM 489 C C . THR A 1 67 ? 7.200 -3.957 6.672 1.00 97.81 67 THR A C 1
ATOM 491 O O . THR A 1 67 ? 7.140 -3.174 7.622 1.00 97.81 67 THR A O 1
ATOM 494 N N . ALA A 1 68 ? 7.007 -3.548 5.416 1.00 97.19 68 ALA A N 1
ATOM 495 C CA . ALA A 1 68 ? 6.706 -2.162 5.072 1.00 97.19 68 ALA A CA 1
ATOM 496 C C . ALA A 1 68 ? 5.378 -1.697 5.685 1.00 97.19 68 ALA A C 1
ATOM 498 O O . ALA A 1 68 ? 5.336 -0.634 6.306 1.00 97.19 68 ALA A O 1
ATOM 499 N N . LEU A 1 69 ? 4.321 -2.508 5.588 1.00 95.62 69 LEU A N 1
ATOM 500 C CA . LEU A 1 69 ? 3.025 -2.216 6.205 1.00 95.62 69 LEU A CA 1
ATOM 501 C C . LEU A 1 69 ? 3.123 -2.133 7.729 1.00 95.62 69 LEU A C 1
ATOM 503 O O . LEU A 1 69 ? 2.575 -1.214 8.332 1.00 95.62 69 LEU A O 1
ATOM 507 N N . ALA A 1 70 ? 3.854 -3.055 8.358 1.00 95.00 70 ALA A N 1
ATOM 508 C CA . ALA A 1 70 ? 4.100 -3.047 9.797 1.00 95.00 70 ALA A CA 1
ATOM 509 C C . ALA A 1 70 ? 4.865 -1.801 10.269 1.00 95.00 70 ALA A C 1
ATOM 511 O O . ALA A 1 70 ? 4.715 -1.394 11.420 1.00 95.00 70 ALA A O 1
ATOM 512 N N . ALA A 1 71 ? 5.680 -1.206 9.397 1.00 95.19 71 ALA A N 1
ATOM 513 C CA . ALA A 1 71 ? 6.458 -0.016 9.704 1.00 95.19 71 ALA A CA 1
ATOM 514 C C . ALA A 1 71 ? 5.665 1.292 9.553 1.00 95.19 71 ALA A C 1
ATOM 516 O O . ALA A 1 71 ? 6.174 2.333 9.972 1.00 95.19 71 ALA A O 1
ATOM 517 N N . LEU A 1 72 ? 4.467 1.279 8.956 1.00 93.50 72 LEU A N 1
ATOM 518 C CA . LEU A 1 72 ? 3.609 2.464 8.875 1.00 93.50 72 LEU A CA 1
ATOM 519 C C . LEU A 1 72 ? 3.064 2.835 10.258 1.00 93.50 72 LEU A C 1
ATOM 521 O O . LEU A 1 72 ? 2.748 1.966 11.072 1.00 93.50 72 LEU A O 1
ATOM 525 N N . LYS A 1 73 ? 2.884 4.128 10.524 1.00 90.94 73 LYS A N 1
ATOM 526 C CA . LYS A 1 73 ? 2.231 4.622 11.748 1.00 90.94 73 LYS A CA 1
ATOM 527 C C . LYS A 1 73 ? 0.763 4.189 11.795 1.00 90.94 73 LYS A C 1
ATOM 529 O O . LYS A 1 73 ? 0.271 3.812 12.858 1.00 90.94 73 LYS A O 1
ATOM 534 N N . VAL A 1 74 ? 0.086 4.156 10.642 1.00 90.19 74 VAL A N 1
ATOM 535 C CA . VAL A 1 74 ? -1.301 3.673 10.512 1.00 90.19 74 VAL A CA 1
ATOM 536 C C . VAL A 1 74 ? -1.452 2.179 10.840 1.00 90.19 74 VAL A C 1
ATOM 538 O O . VAL A 1 74 ? -2.560 1.711 11.099 1.00 90.19 74 VAL A O 1
ATOM 541 N N . SER A 1 75 ? -0.350 1.419 10.921 1.00 90.94 75 SER A N 1
ATOM 542 C CA . SER A 1 75 ? -0.379 -0.012 11.260 1.00 90.94 75 SER A CA 1
ATOM 543 C C . SER A 1 75 ? -1.005 -0.310 12.624 1.00 90.94 75 SER A C 1
ATOM 545 O O . SER A 1 75 ? -1.562 -1.391 12.817 1.00 90.94 75 SER A O 1
ATOM 547 N N . ALA A 1 76 ? -0.982 0.649 13.556 1.00 88.75 76 ALA A N 1
ATOM 548 C CA . ALA A 1 76 ? -1.674 0.526 14.834 1.00 88.75 76 ALA A CA 1
ATOM 549 C C . ALA A 1 76 ? -3.196 0.378 14.654 1.00 88.75 76 ALA A C 1
ATOM 551 O O . ALA A 1 76 ? -3.814 -0.424 15.347 1.00 88.75 76 ALA A O 1
ATOM 552 N N . LEU A 1 77 ? -3.791 1.086 13.687 1.00 87.00 77 LEU A N 1
ATOM 553 C CA . LEU A 1 77 ? -5.210 0.939 13.349 1.00 87.00 77 LEU A CA 1
ATOM 554 C C . LEU A 1 77 ? -5.473 -0.406 12.664 1.00 87.00 77 LEU A C 1
ATOM 556 O O . LEU A 1 77 ? -6.418 -1.106 13.021 1.00 87.00 77 LEU A O 1
ATOM 560 N N . LEU A 1 78 ? -4.581 -0.816 11.753 1.00 87.06 78 LEU A N 1
ATOM 561 C CA . LEU A 1 78 ? -4.665 -2.112 11.067 1.00 87.06 78 LEU A CA 1
ATOM 562 C C . LEU A 1 78 ? -4.638 -3.295 12.045 1.00 87.06 78 LEU A C 1
ATOM 564 O O . LEU A 1 78 ? -5.289 -4.307 11.808 1.00 87.06 78 LEU A O 1
ATOM 568 N N . ARG A 1 79 ? -3.913 -3.173 13.161 1.00 85.06 79 ARG A N 1
ATOM 569 C CA . ARG A 1 79 ? -3.820 -4.204 14.210 1.00 85.06 79 ARG A CA 1
ATOM 570 C C . ARG A 1 79 ? -4.944 -4.134 15.250 1.00 85.06 79 ARG A C 1
ATOM 572 O O . ARG A 1 79 ? -5.027 -5.022 16.095 1.00 85.06 79 ARG A O 1
ATOM 579 N N . GLY A 1 80 ? -5.824 -3.138 15.151 1.00 81.25 80 GLY A N 1
ATOM 580 C CA . GLY A 1 80 ? -6.899 -2.866 16.100 1.00 81.25 80 GLY A CA 1
ATOM 581 C C . GLY A 1 80 ? -6.500 -1.816 17.139 1.00 81.25 80 GLY A C 1
ATOM 582 O O . GLY A 1 80 ? -5.467 -1.922 17.799 1.00 81.25 80 GLY A O 1
ATOM 583 N N . TYR A 1 81 ? -7.352 -0.802 17.312 1.00 73.12 81 TYR A N 1
ATOM 584 C CA . TYR A 1 81 ? -7.140 0.301 18.251 1.00 73.12 81 TYR A CA 1
ATOM 585 C C . TYR A 1 81 ? -8.463 0.718 18.904 1.00 73.12 81 TYR A C 1
ATOM 587 O O . TYR A 1 81 ? -9.370 1.146 18.204 1.00 73.12 81 TYR A O 1
ATOM 595 N N . ARG A 1 82 ? -8.566 0.637 20.241 1.00 67.62 82 ARG A N 1
ATOM 596 C CA . ARG A 1 82 ? -9.742 1.058 21.048 1.00 67.62 82 ARG A CA 1
ATOM 597 C C . ARG A 1 82 ? -11.093 0.381 20.716 1.00 67.62 82 ARG A C 1
ATOM 599 O O . ARG A 1 82 ? -12.135 1.015 20.844 1.00 67.62 82 ARG A O 1
ATOM 606 N N . GLY A 1 83 ? -11.115 -0.908 20.369 1.00 65.88 83 GLY A N 1
ATOM 607 C CA . GLY A 1 83 ? -12.358 -1.707 20.316 1.00 65.88 83 GLY A CA 1
ATOM 608 C C . GLY A 1 83 ? -12.922 -2.065 18.927 1.00 65.88 83 GLY A C 1
ATOM 609 O O . GLY A 1 83 ? -13.501 -3.144 18.819 1.00 65.88 83 GLY A O 1
ATOM 610 N N . PRO A 1 84 ? -12.745 -1.262 17.856 1.00 67.75 84 PRO A N 1
ATOM 611 C CA . PRO A 1 84 ? -13.004 -1.698 16.488 1.00 67.75 84 PRO A CA 1
ATOM 612 C C . PRO A 1 84 ? -12.199 -2.947 16.089 1.00 67.75 84 PRO A C 1
ATOM 614 O O . PRO A 1 84 ? -11.078 -3.140 16.575 1.00 67.75 84 PRO A O 1
ATOM 617 N N . PRO A 1 85 ? -12.740 -3.782 15.183 1.00 72.50 85 PRO A N 1
ATOM 618 C CA . PRO A 1 85 ? -12.036 -4.953 14.677 1.00 72.50 85 PRO A CA 1
ATOM 619 C C . PRO A 1 85 ? -10.782 -4.549 13.899 1.00 72.50 85 PRO A C 1
ATOM 621 O O . PRO A 1 85 ? -10.749 -3.512 13.243 1.00 72.50 85 PRO A O 1
ATOM 624 N N . ALA A 1 86 ? -9.756 -5.395 13.965 1.00 82.56 86 ALA A N 1
ATOM 625 C CA . ALA A 1 86 ? -8.535 -5.213 13.193 1.00 82.56 86 ALA A CA 1
ATOM 626 C C . ALA A 1 86 ? -8.821 -5.234 11.681 1.00 82.56 86 ALA A C 1
ATOM 628 O O . ALA A 1 86 ? -9.717 -5.943 11.201 1.00 82.56 86 ALA A O 1
ATOM 629 N N . GLY A 1 87 ? -8.008 -4.487 10.940 1.00 85.50 87 GLY A N 1
ATOM 630 C CA . GLY A 1 87 ? -7.977 -4.549 9.487 1.00 85.50 87 GLY A CA 1
ATOM 631 C C . GLY A 1 87 ? -7.463 -5.893 8.992 1.00 85.50 87 GLY A C 1
ATOM 632 O O . GLY A 1 87 ? -6.780 -6.639 9.707 1.00 85.50 87 GLY A O 1
ATOM 633 N N . ASP A 1 88 ? -7.797 -6.210 7.749 1.00 89.56 88 ASP A N 1
ATOM 634 C CA . ASP A 1 88 ? -7.270 -7.397 7.090 1.00 89.56 88 ASP A CA 1
ATOM 635 C C . ASP A 1 88 ? -5.916 -7.099 6.431 1.00 89.56 88 ASP A C 1
ATOM 637 O O . ASP A 1 88 ? -5.820 -6.666 5.281 1.00 89.56 88 ASP A O 1
ATOM 641 N N . VAL A 1 89 ? -4.842 -7.309 7.196 1.00 90.94 89 VAL A N 1
ATOM 642 C CA . VAL A 1 89 ? -3.472 -7.098 6.708 1.00 90.94 89 VAL A CA 1
ATOM 643 C C . VAL A 1 89 ? -3.120 -8.081 5.591 1.00 90.94 89 VAL A C 1
ATOM 645 O O . VAL A 1 89 ? -2.402 -7.705 4.671 1.00 90.94 89 VAL A O 1
ATOM 648 N N . PHE A 1 90 ? -3.640 -9.311 5.623 1.00 91.38 90 PHE A N 1
ATOM 649 C CA . PHE A 1 90 ? -3.343 -10.301 4.587 1.00 91.38 90 PHE A CA 1
ATOM 650 C C . PHE A 1 90 ? -3.956 -9.893 3.252 1.00 91.38 90 PHE A C 1
ATOM 652 O O . PHE A 1 90 ? -3.248 -9.876 2.248 1.00 91.38 90 PHE A O 1
ATOM 659 N N . ALA A 1 91 ? -5.215 -9.456 3.262 1.00 91.94 91 ALA A N 1
ATOM 660 C CA . ALA A 1 91 ? -5.868 -8.932 2.069 1.00 91.94 91 ALA A CA 1
ATOM 661 C C . ALA A 1 91 ? -5.178 -7.663 1.535 1.00 91.94 91 ALA A C 1
ATOM 663 O O . ALA A 1 91 ? -5.057 -7.497 0.323 1.00 91.94 91 ALA A O 1
ATOM 664 N N . ALA A 1 92 ? -4.667 -6.790 2.412 1.00 93.25 92 ALA A N 1
ATOM 665 C CA . ALA A 1 92 ? -3.887 -5.626 1.984 1.00 93.25 92 ALA A CA 1
ATOM 666 C C . ALA A 1 92 ? -2.574 -6.037 1.290 1.00 93.25 92 ALA A C 1
ATOM 668 O O . ALA A 1 92 ? -2.225 -5.489 0.245 1.00 93.25 92 ALA A O 1
ATOM 669 N N . VAL A 1 93 ? -1.863 -7.027 1.837 1.00 96.38 93 VAL A N 1
ATOM 670 C CA . VAL A 1 93 ? -0.648 -7.590 1.226 1.00 96.38 93 VAL A CA 1
ATOM 671 C C . VAL A 1 93 ? -0.958 -8.219 -0.133 1.00 96.38 93 VAL A C 1
ATOM 673 O O . VAL A 1 93 ? -0.245 -7.955 -1.101 1.00 96.38 93 VAL A O 1
ATOM 676 N N . ASP A 1 94 ? -2.033 -9.003 -0.230 1.00 96.38 94 ASP A N 1
ATOM 677 C CA . ASP A 1 94 ? -2.443 -9.648 -1.481 1.00 96.38 94 ASP A CA 1
ATOM 678 C C . ASP A 1 94 ? -2.828 -8.605 -2.549 1.00 96.38 94 ASP A C 1
ATOM 680 O O . ASP A 1 94 ? -2.432 -8.729 -3.709 1.00 96.38 94 ASP A O 1
ATOM 684 N N . ALA A 1 95 ? -3.508 -7.522 -2.159 1.00 95.88 95 ALA A N 1
ATOM 685 C CA . ALA A 1 95 ? -3.816 -6.407 -3.053 1.00 95.88 95 ALA A CA 1
ATOM 686 C C . ALA A 1 95 ? -2.548 -5.698 -3.566 1.00 95.88 95 ALA A C 1
ATOM 688 O O . ALA A 1 95 ? -2.443 -5.407 -4.758 1.00 95.88 95 ALA A O 1
ATOM 689 N N . ILE A 1 96 ? -1.556 -5.460 -2.702 1.00 96.31 96 ILE A N 1
ATOM 690 C CA . ILE A 1 96 ? -0.268 -4.864 -3.099 1.00 96.31 96 ILE A CA 1
ATOM 691 C C . ILE A 1 96 ? 0.481 -5.784 -4.073 1.00 96.31 96 ILE A C 1
ATOM 693 O O . ILE A 1 96 ? 1.004 -5.312 -5.084 1.00 96.31 96 ILE A O 1
ATOM 697 N N . LEU A 1 97 ? 0.498 -7.096 -3.816 1.00 97.06 97 LEU A N 1
ATOM 698 C CA . LEU A 1 97 ? 1.094 -8.085 -4.720 1.00 97.06 97 LEU A CA 1
ATOM 699 C C . LEU A 1 97 ? 0.394 -8.111 -6.087 1.00 97.06 97 LEU A C 1
ATOM 701 O O . LEU A 1 97 ? 1.066 -8.232 -7.114 1.00 97.06 97 LEU A O 1
ATOM 705 N N . ALA A 1 98 ? -0.932 -7.956 -6.123 1.00 96.44 98 ALA A N 1
ATOM 706 C CA . ALA A 1 98 ? -1.689 -7.855 -7.369 1.00 96.44 98 ALA A CA 1
ATOM 707 C C . ALA A 1 98 ? -1.328 -6.582 -8.155 1.00 96.44 98 ALA A C 1
ATOM 709 O O . ALA A 1 98 ? -1.081 -6.657 -9.359 1.00 96.44 98 ALA A O 1
ATOM 710 N N . VAL A 1 99 ? -1.207 -5.432 -7.479 1.00 94.12 99 VAL A N 1
ATOM 711 C CA . VAL A 1 99 ? -0.764 -4.166 -8.094 1.00 94.12 99 VAL A CA 1
ATOM 712 C C . VAL A 1 99 ? 0.659 -4.281 -8.648 1.00 94.12 99 VAL A C 1
ATOM 714 O O . VAL A 1 99 ? 0.906 -3.878 -9.784 1.00 94.12 99 VAL A O 1
ATOM 717 N N . GLN A 1 100 ? 1.586 -4.873 -7.888 1.00 94.56 100 GLN A N 1
ATOM 718 C CA . GLN A 1 100 ? 2.939 -5.170 -8.365 1.00 94.56 100 GLN A CA 1
ATOM 719 C C . GLN A 1 100 ? 2.901 -6.048 -9.619 1.00 94.56 100 GLN A C 1
ATOM 721 O O . GLN A 1 100 ? 3.559 -5.734 -10.608 1.00 94.56 100 GLN A O 1
ATOM 726 N N . SER A 1 101 ? 2.139 -7.142 -9.583 1.00 94.44 101 SER A N 1
ATOM 727 C CA . SER A 1 101 ? 2.056 -8.097 -10.694 1.00 94.44 101 SER A CA 1
ATOM 728 C C . SER A 1 101 ? 1.520 -7.432 -11.960 1.00 94.44 101 SER A C 1
ATOM 730 O O . SER A 1 101 ? 2.097 -7.605 -13.031 1.00 94.44 101 SER A O 1
ATOM 732 N N . TYR A 1 102 ? 0.478 -6.608 -11.822 1.00 92.94 102 TYR A N 1
ATOM 733 C CA . TYR A 1 102 ? -0.054 -5.793 -12.910 1.00 92.94 102 TYR A CA 1
ATOM 734 C C . TYR A 1 102 ? 1.010 -4.846 -13.479 1.00 92.94 102 TYR A C 1
ATOM 736 O O . TYR A 1 102 ? 1.254 -4.847 -14.681 1.00 92.94 102 TYR A O 1
ATOM 744 N N . ALA A 1 103 ? 1.706 -4.087 -12.627 1.00 89.69 103 ALA A N 1
ATOM 745 C CA . ALA A 1 103 ? 2.715 -3.133 -13.080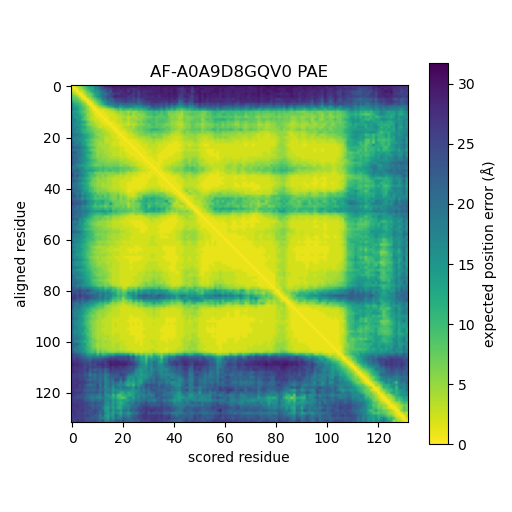 1.00 89.69 103 ALA A CA 1
ATOM 746 C C . ALA A 1 103 ? 3.909 -3.803 -13.782 1.00 89.69 103 ALA A C 1
ATOM 748 O O . ALA A 1 103 ? 4.436 -3.269 -14.756 1.00 89.69 103 ALA A O 1
ATOM 749 N N . LEU A 1 104 ? 4.332 -4.981 -13.317 1.00 90.62 104 LEU A N 1
ATOM 750 C CA . LEU A 1 104 ? 5.415 -5.745 -13.942 1.00 90.62 104 LEU A CA 1
ATOM 751 C C . LEU A 1 104 ? 4.989 -6.383 -15.275 1.00 90.62 104 LEU A C 1
ATOM 753 O O . LEU A 1 104 ? 5.824 -6.511 -16.171 1.00 90.62 104 LEU A O 1
ATOM 757 N N . ALA A 1 105 ? 3.713 -6.753 -15.424 1.00 90.12 105 ALA A N 1
ATOM 758 C CA . ALA A 1 105 ? 3.158 -7.267 -16.676 1.00 90.12 105 ALA A CA 1
ATOM 759 C C . ALA A 1 105 ? 2.981 -6.152 -17.723 1.00 90.12 105 ALA A C 1
ATOM 761 O O . ALA A 1 105 ? 3.443 -6.290 -18.858 1.00 90.12 105 ALA A O 1
ATOM 762 N N . GLU A 1 106 ? 2.382 -5.028 -17.319 1.00 79.69 106 GLU A N 1
ATOM 763 C CA . GLU A 1 106 ? 2.109 -3.866 -18.175 1.00 79.69 106 GLU A CA 1
ATOM 764 C C . GLU A 1 106 ? 3.331 -2.981 -18.406 1.00 79.69 106 GLU A C 1
ATOM 766 O O . GLU A 1 106 ? 3.344 -2.193 -19.340 1.00 79.69 106 GLU A O 1
ATOM 771 N N . GLY A 1 107 ? 4.409 -3.129 -17.630 1.00 59.88 107 GLY A N 1
ATOM 772 C CA . GLY A 1 107 ? 5.648 -2.352 -17.756 1.00 59.88 107 GLY A CA 1
ATOM 773 C C . GLY A 1 107 ? 6.393 -2.465 -19.098 1.00 59.88 107 GLY A C 1
ATOM 774 O O . GLY A 1 107 ? 7.469 -1.873 -19.260 1.00 59.88 107 GLY A O 1
ATOM 775 N N . ARG A 1 108 ? 5.829 -3.211 -20.057 1.00 52.44 108 ARG A N 1
ATOM 776 C CA . ARG A 1 108 ? 6.193 -3.232 -21.482 1.00 52.44 108 ARG A CA 1
ATOM 777 C C . ARG A 1 108 ? 5.479 -2.146 -22.307 1.00 52.44 108 ARG A C 1
ATOM 779 O O . ARG A 1 108 ? 5.992 -1.786 -23.362 1.00 52.44 108 ARG A O 1
ATOM 786 N N . ALA A 1 109 ? 4.362 -1.602 -21.827 1.00 42.88 109 ALA A N 1
ATOM 787 C CA . ALA A 1 109 ? 3.613 -0.490 -22.401 1.00 42.88 109 ALA A CA 1
ATOM 788 C C . ALA A 1 109 ? 3.772 0.779 -21.534 1.00 42.88 109 ALA A C 1
ATOM 790 O O . ALA A 1 109 ? 3.921 0.744 -20.317 1.00 42.88 109 ALA A O 1
ATOM 791 N N . SER A 1 110 ? 3.869 1.924 -22.195 1.00 39.47 110 SER A N 1
ATOM 792 C CA . SER A 1 110 ? 4.399 3.193 -21.687 1.00 39.47 110 SER A CA 1
ATOM 793 C C . SER A 1 110 ? 3.502 3.988 -20.717 1.00 39.47 110 SER A C 1
ATOM 795 O O . SER A 1 110 ? 2.281 3.965 -20.819 1.00 39.47 110 SER A O 1
ATOM 797 N N . SER A 1 111 ? 4.171 4.852 -19.936 1.00 36.84 111 SER A N 1
ATOM 798 C CA . SER A 1 111 ? 3.699 5.983 -19.104 1.00 36.84 111 SER A CA 1
ATOM 799 C C . SER A 1 111 ? 3.267 5.678 -17.659 1.00 36.84 111 SER A C 1
ATOM 801 O O . SER A 1 111 ? 2.570 4.718 -17.362 1.00 36.84 111 SER A O 1
ATOM 803 N N . SER A 1 112 ? 3.770 6.501 -16.734 1.00 40.12 112 SER A N 1
ATOM 804 C CA . SER A 1 112 ? 3.608 6.397 -15.283 1.00 40.12 112 SER A CA 1
ATOM 805 C C . SER A 1 112 ? 2.151 6.588 -14.860 1.00 40.12 112 SER A C 1
ATOM 807 O O . SER A 1 112 ? 1.670 7.716 -14.762 1.00 40.12 112 SER A O 1
ATOM 809 N N . SER A 1 113 ? 1.457 5.493 -14.581 1.00 44.72 113 SER A N 1
ATOM 810 C CA . SER A 1 113 ? 0.103 5.506 -14.033 1.00 44.72 113 SER A CA 1
ATOM 811 C C . SER A 1 113 ? 0.130 5.229 -12.527 1.00 44.72 113 SER A C 1
ATOM 813 O O . SER A 1 113 ? 0.263 4.085 -12.094 1.00 44.72 113 SER A O 1
ATOM 815 N N . THR A 1 114 ? -0.026 6.280 -11.718 1.00 40.47 114 THR A N 1
ATOM 816 C CA . THR A 1 114 ? -0.307 6.159 -10.280 1.00 40.47 114 THR A CA 1
ATOM 817 C C . THR A 1 114 ? -1.760 5.722 -10.110 1.00 40.47 114 THR A C 1
ATOM 819 O O . THR A 1 114 ? -2.673 6.535 -10.231 1.00 40.47 114 THR A O 1
ATOM 822 N N . SER A 1 115 ? -1.999 4.433 -9.867 1.00 41.38 115 SER A N 1
ATOM 823 C CA . SER A 1 115 ? -3.343 3.931 -9.562 1.00 41.38 115 SER A CA 1
ATOM 824 C C . SER A 1 115 ? -3.583 4.003 -8.055 1.00 41.38 115 SER A C 1
ATOM 826 O O . SER A 1 115 ? -3.210 3.096 -7.322 1.00 41.38 115 SER A O 1
ATOM 828 N N . THR A 1 116 ? -4.189 5.092 -7.586 1.00 37.59 116 THR A N 1
ATOM 829 C CA . THR A 1 116 ? -4.639 5.215 -6.195 1.00 37.59 116 THR A CA 1
ATOM 830 C C . THR A 1 116 ? -5.869 4.333 -6.002 1.00 37.59 116 THR A C 1
ATOM 832 O O . THR A 1 116 ? -6.951 4.663 -6.481 1.00 37.59 116 THR A O 1
ATOM 835 N N . ARG A 1 117 ? -5.729 3.208 -5.299 1.00 41.66 117 ARG A N 1
ATOM 836 C CA . ARG A 1 117 ? -6.878 2.498 -4.721 1.00 41.66 117 ARG A CA 1
ATOM 837 C C . ARG A 1 117 ? -6.749 2.526 -3.215 1.00 41.66 117 ARG A C 1
ATOM 839 O O . ARG A 1 117 ? -5.780 1.998 -2.676 1.00 41.66 117 ARG A O 1
ATOM 846 N N . SER A 1 118 ? -7.718 3.157 -2.566 1.00 39.03 118 SER A N 1
ATOM 847 C CA . SER A 1 118 ? -7.827 3.167 -1.122 1.00 39.03 118 SER A CA 1
ATOM 848 C C . SER A 1 118 ? -8.583 1.952 -0.608 1.00 39.03 118 SER A C 1
ATOM 850 O O . SER A 1 118 ? -9.702 1.676 -1.033 1.00 39.03 118 SER A O 1
ATOM 852 N N . TRP A 1 119 ? -7.969 1.201 0.311 1.00 52.44 119 TRP A N 1
ATOM 853 C CA . TRP A 1 119 ? -8.669 0.153 1.053 1.00 52.44 119 TRP A CA 1
ATOM 854 C C . TRP A 1 119 ? -8.022 -0.152 2.409 1.00 52.44 119 TRP A C 1
ATOM 856 O O . TRP A 1 119 ? -6.818 -0.386 2.497 1.00 52.44 119 TRP A O 1
ATOM 866 N N . CYS A 1 120 ? -8.849 -0.249 3.452 1.00 45.34 120 CYS A N 1
ATOM 867 C CA . CYS A 1 120 ? -8.672 -1.244 4.507 1.00 45.34 120 CYS A CA 1
ATOM 868 C C . CYS A 1 120 ? -10.044 -1.668 5.046 1.00 45.34 120 CYS A C 1
ATOM 870 O O . CYS A 1 120 ? -10.684 -0.953 5.821 1.00 45.34 120 CYS A O 1
ATOM 872 N N . GLY A 1 121 ? -10.504 -2.839 4.611 1.00 54.53 121 GLY A N 1
ATOM 873 C CA . GLY A 1 121 ? -11.709 -3.473 5.131 1.00 54.53 121 GLY A CA 1
ATOM 874 C C . GLY A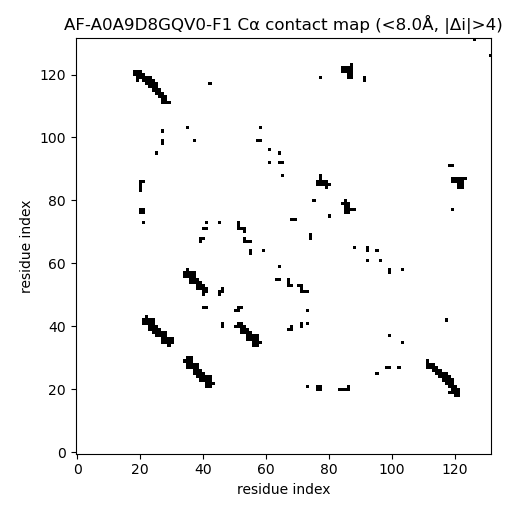 1 121 ? -11.448 -4.198 6.452 1.00 54.53 121 GLY A C 1
ATOM 875 O O . GLY A 1 121 ? -10.305 -4.471 6.835 1.00 54.53 121 GLY A O 1
ATOM 876 N N . ARG A 1 122 ? -12.531 -4.531 7.158 1.00 48.72 122 ARG A N 1
ATOM 877 C CA . ARG A 1 122 ? -12.469 -5.366 8.364 1.00 48.72 122 ARG A CA 1
ATOM 878 C C . ARG A 1 122 ? -12.056 -6.794 8.018 1.00 48.72 122 ARG A C 1
ATOM 880 O O . ARG A 1 122 ? -12.462 -7.336 6.988 1.00 48.72 122 ARG A O 1
ATOM 887 N N . ARG A 1 123 ? -11.362 -7.452 8.948 1.00 46.44 123 ARG A N 1
ATOM 888 C CA . ARG A 1 123 ? -11.140 -8.902 8.896 1.00 46.44 123 ARG A CA 1
ATOM 889 C C . ARG A 1 123 ? -12.480 -9.648 8.760 1.00 46.44 123 ARG A C 1
ATOM 891 O O . ARG A 1 123 ? -13.349 -9.502 9.616 1.00 46.44 123 ARG A O 1
ATOM 898 N N . GLY A 1 124 ? -12.626 -10.449 7.699 1.00 54.03 124 GLY A N 1
ATOM 899 C CA . GLY A 1 124 ? -13.832 -11.244 7.417 1.00 54.03 124 GLY A CA 1
ATOM 900 C C . GLY A 1 124 ? -14.879 -10.590 6.499 1.00 54.03 124 GLY A C 1
ATOM 901 O O . GLY A 1 124 ? -15.914 -11.203 6.258 1.00 54.03 124 GLY A O 1
ATOM 902 N N . GLY A 1 125 ? -14.624 -9.391 5.957 1.00 56.94 125 GLY A N 1
ATOM 903 C CA . GLY A 1 125 ? -15.563 -8.663 5.083 1.00 56.94 125 GLY A CA 1
ATOM 904 C C . GLY A 1 125 ? -15.765 -9.230 3.666 1.00 56.94 125 GLY A C 1
ATOM 905 O O . GLY A 1 125 ? -16.631 -8.749 2.943 1.00 56.94 125 GLY A O 1
ATOM 906 N N . GLY A 1 126 ? -15.012 -10.261 3.269 1.00 46.03 126 GLY A N 1
ATOM 907 C CA . GLY A 1 126 ? -15.021 -10.796 1.902 1.00 46.03 126 GLY A CA 1
ATOM 908 C C . GLY A 1 126 ? -14.372 -9.853 0.867 1.00 46.03 126 GLY A C 1
ATOM 909 O O . GLY A 1 126 ? -14.205 -8.661 1.129 1.00 46.03 126 GLY A O 1
ATOM 910 N N . PRO A 1 127 ? -13.953 -10.375 -0.303 1.00 45.47 127 PRO A N 1
ATOM 911 C CA . PRO A 1 127 ? -13.405 -9.554 -1.381 1.00 45.47 127 PRO A CA 1
ATOM 912 C C . PRO A 1 127 ? -14.489 -8.686 -2.037 1.00 45.47 127 PRO A C 1
ATOM 914 O O . PRO A 1 127 ? -15.683 -8.983 -1.948 1.00 45.47 127 PRO A O 1
ATOM 917 N N . TRP A 1 128 ? -14.052 -7.621 -2.713 1.00 48.97 128 TRP A N 1
ATOM 918 C CA . TRP A 1 128 ? -14.908 -6.674 -3.435 1.00 48.97 128 TRP A CA 1
ATOM 919 C C . TRP A 1 128 ? -15.918 -7.385 -4.367 1.00 48.97 128 TRP A C 1
ATOM 921 O O . TRP A 1 128 ? -15.536 -8.356 -5.025 1.00 48.97 128 TRP A O 1
ATOM 931 N N . PRO A 1 129 ? -17.179 -6.914 -4.493 1.00 42.50 129 PRO A N 1
ATOM 932 C CA . PRO A 1 129 ? -18.172 -7.533 -5.378 1.00 42.50 129 PRO A CA 1
ATOM 933 C C . PRO A 1 129 ? -17.741 -7.596 -6.849 1.00 42.50 129 PRO A C 1
ATOM 935 O O . PRO A 1 129 ? -18.077 -8.556 -7.530 1.00 42.50 129 PRO A O 1
ATOM 938 N N . SER A 1 130 ? -16.968 -6.614 -7.323 1.00 43.00 130 SER A N 1
ATOM 939 C CA . SER A 1 130 ? -16.434 -6.567 -8.694 1.00 43.00 130 SER A CA 1
ATOM 940 C C . SER A 1 130 ? -15.088 -7.287 -8.868 1.00 43.00 130 SER A C 1
ATOM 942 O O . SER A 1 130 ? -14.505 -7.242 -9.947 1.00 43.00 130 SER A O 1
ATOM 944 N N . MET A 1 131 ? -14.588 -7.952 -7.820 1.00 38.00 131 MET A N 1
ATOM 945 C CA . MET A 1 131 ? -13.464 -8.896 -7.892 1.00 38.00 131 MET A CA 1
ATOM 946 C C . MET A 1 131 ? -13.931 -10.366 -7.940 1.00 38.00 131 MET A C 1
ATOM 948 O O . MET A 1 131 ? -13.109 -11.268 -7.777 1.00 38.00 131 MET A O 1
ATOM 952 N N . ARG A 1 132 ? -15.234 -10.613 -8.140 1.00 37.78 132 ARG A N 1
ATOM 953 C CA . ARG A 1 132 ? -15.773 -11.924 -8.537 1.00 37.78 132 ARG A CA 1
ATOM 954 C C . ARG A 1 132 ? -15.951 -12.011 -10.043 1.00 37.78 132 ARG A C 1
ATOM 956 O O . ARG A 1 132 ? -16.277 -10.968 -10.647 1.00 37.78 132 ARG A O 1
#

Sequence (132 aa):
MDFGLSQEQLLVVDTMVTDAVAELIIGVGRDPVLGFHLVVGAGGVLNELVGDRRVLMLPAGRGEIETALAALKVSALLRGYRGPPAGDVFAAVDAILAVQSYALAEGRASSSSTSTRSWCGRRGGGPWPSMR